Protein AF-A0A0C3CTR1-F1 (afdb_monomer_lite)

Structure (mmCIF, N/CA/C/O backbone):
data_AF-A0A0C3CTR1-F1
#
_entry.id   AF-A0A0C3CTR1-F1
#
loop_
_atom_site.group_PDB
_atom_site.id
_atom_site.type_symbol
_atom_site.label_atom_id
_atom_site.label_alt_id
_atom_site.label_comp_id
_atom_site.label_asym_id
_atom_site.label_entity_id
_atom_site.label_seq_id
_atom_site.pdbx_PDB_ins_code
_atom_site.Cartn_x
_atom_site.Cartn_y
_atom_site.Cartn_z
_atom_site.occupancy
_atom_site.B_iso_or_equiv
_atom_site.auth_seq_id
_atom_site.auth_comp_id
_atom_site.auth_asym_id
_atom_site.auth_atom_id
_atom_site.pdbx_PDB_model_num
ATOM 1 N N . MET A 1 1 ? -24.973 -2.901 0.587 1.00 64.31 1 MET A N 1
ATOM 2 C CA . MET A 1 1 ? -24.782 -1.502 1.042 1.00 64.31 1 MET A CA 1
ATOM 3 C C . MET A 1 1 ? -23.482 -1.331 1.820 1.00 64.31 1 MET A C 1
ATOM 5 O O . MET A 1 1 ? -22.644 -0.573 1.361 1.00 64.31 1 MET A O 1
ATOM 9 N N . ALA A 1 2 ? -23.281 -2.004 2.964 1.00 75.50 2 ALA A N 1
ATOM 10 C CA . ALA A 1 2 ? -22.010 -1.909 3.704 1.00 75.50 2 ALA A CA 1
ATOM 11 C C . ALA A 1 2 ? -20.835 -2.593 2.976 1.00 75.50 2 ALA A C 1
ATOM 13 O O . ALA A 1 2 ? -19.713 -2.099 3.036 1.00 75.50 2 ALA A O 1
ATOM 14 N N . ASP A 1 3 ? -21.117 -3.696 2.279 1.00 82.44 3 ASP A N 1
ATOM 15 C CA . ASP A 1 3 ? -20.149 -4.429 1.454 1.00 82.44 3 ASP A CA 1
ATOM 16 C C . ASP A 1 3 ? -19.788 -3.643 0.181 1.00 82.44 3 ASP A C 1
ATOM 18 O O . ASP A 1 3 ? -18.617 -3.374 -0.057 1.00 82.44 3 ASP A O 1
ATOM 22 N N . ASP A 1 4 ? -20.790 -3.115 -0.538 1.00 90.31 4 ASP A N 1
ATOM 23 C CA . ASP A 1 4 ? -20.567 -2.245 -1.703 1.00 90.31 4 ASP A CA 1
ATOM 24 C C . ASP A 1 4 ? -19.691 -1.025 -1.373 1.00 90.31 4 ASP A C 1
ATOM 26 O O . ASP A 1 4 ? -18.801 -0.664 -2.140 1.00 90.31 4 ASP A O 1
ATOM 30 N N . LEU A 1 5 ? -19.925 -0.375 -0.226 1.00 90.31 5 LEU A N 1
ATOM 31 C CA . LEU A 1 5 ? -19.115 0.769 0.194 1.00 90.31 5 LEU A CA 1
ATOM 32 C C . LEU A 1 5 ? -17.663 0.353 0.467 1.00 90.31 5 LEU A C 1
ATOM 34 O O . LEU A 1 5 ? -16.743 1.049 0.044 1.00 90.31 5 LEU A O 1
ATOM 38 N N . TYR A 1 6 ? -17.463 -0.793 1.121 1.00 92.38 6 TYR A N 1
ATOM 39 C CA . TYR A 1 6 ? -16.133 -1.342 1.374 1.00 92.38 6 TYR A CA 1
ATOM 40 C C . TYR A 1 6 ? -15.388 -1.634 0.066 1.00 92.38 6 TYR A C 1
ATOM 42 O O . TYR A 1 6 ? -14.229 -1.246 -0.090 1.00 92.38 6 TYR A O 1
ATOM 50 N N . GLU A 1 7 ? -16.052 -2.284 -0.892 1.00 93.06 7 GLU A N 1
ATOM 51 C CA . GLU A 1 7 ? -15.468 -2.578 -2.199 1.00 93.06 7 GLU A CA 1
ATOM 52 C C . GLU A 1 7 ? -15.098 -1.300 -2.958 1.00 93.06 7 GLU A C 1
ATOM 54 O O . GLU A 1 7 ? -14.019 -1.232 -3.547 1.00 93.06 7 GLU A O 1
ATOM 59 N N . LEU A 1 8 ? -15.939 -0.262 -2.911 1.00 95.06 8 LEU A N 1
ATOM 60 C CA . LEU A 1 8 ? -15.653 1.028 -3.545 1.00 95.06 8 LEU A CA 1
ATOM 61 C C . LEU A 1 8 ? -14.447 1.737 -2.912 1.00 95.06 8 LEU A C 1
ATOM 63 O O . LEU A 1 8 ? -13.591 2.245 -3.641 1.00 95.06 8 LEU A O 1
ATOM 67 N N . GLU A 1 9 ? -14.340 1.750 -1.581 1.00 94.12 9 GLU A N 1
ATOM 68 C CA . GLU A 1 9 ? -13.179 2.317 -0.880 1.00 94.12 9 GLU A CA 1
ATOM 69 C C . GLU A 1 9 ? -11.892 1.553 -1.221 1.00 94.12 9 GLU A C 1
ATOM 71 O O . GLU A 1 9 ? -10.867 2.162 -1.540 1.00 94.12 9 GLU A O 1
ATOM 76 N N . TYR A 1 10 ? -11.956 0.219 -1.250 1.00 95.81 10 TYR A N 1
ATOM 77 C CA . TYR A 1 10 ? -10.826 -0.618 -1.648 1.00 95.81 10 TYR A CA 1
ATOM 78 C C . TYR A 1 10 ? -10.427 -0.399 -3.117 1.00 95.81 10 TYR A C 1
ATOM 80 O O . TYR A 1 10 ? -9.243 -0.273 -3.429 1.00 95.81 10 TYR A O 1
ATOM 88 N N . LEU A 1 11 ? -11.395 -0.302 -4.035 1.00 96.69 11 LEU A N 1
ATOM 89 C CA . LEU A 1 11 ? -11.139 -0.007 -5.448 1.00 96.69 11 LEU A CA 1
ATOM 90 C C . LEU A 1 11 ? -10.500 1.373 -5.643 1.00 96.69 11 LEU A C 1
ATOM 92 O O . LEU A 1 11 ? -9.625 1.512 -6.500 1.00 96.69 11 LEU A O 1
ATOM 96 N N . SER A 1 12 ? -10.904 2.366 -4.848 1.00 96.00 12 SER A N 1
ATOM 97 C CA . SER A 1 12 ? -10.295 3.700 -4.845 1.00 96.00 12 SER A CA 1
ATOM 98 C C . SER A 1 12 ? -8.817 3.634 -4.451 1.00 96.00 12 SER A C 1
ATOM 100 O O . SER A 1 12 ? -7.962 4.133 -5.186 1.00 96.00 12 SER A O 1
ATOM 102 N N . LEU A 1 13 ? -8.500 2.915 -3.366 1.00 97.25 13 LEU A N 1
ATOM 103 C CA . LEU A 1 13 ? -7.121 2.681 -2.930 1.00 97.25 13 LEU A CA 1
ATOM 104 C C . LEU A 1 13 ? -6.290 1.968 -4.006 1.00 97.25 13 LEU A C 1
ATOM 106 O O . LEU A 1 13 ? -5.202 2.426 -4.354 1.00 97.25 13 LEU A O 1
ATOM 110 N N . VAL A 1 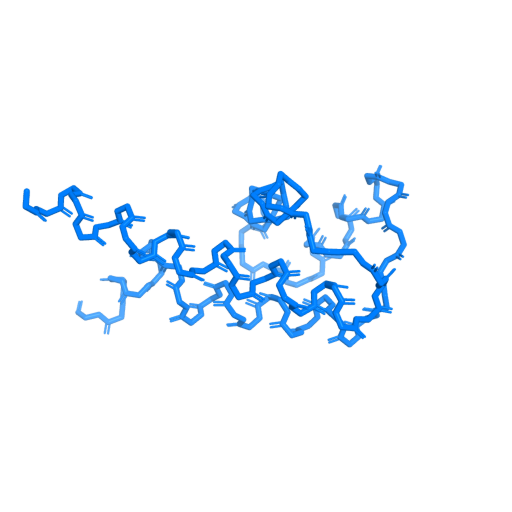14 ? -6.810 0.874 -4.574 1.00 97.38 14 VAL A N 1
ATOM 111 C CA . VAL A 1 14 ? -6.141 0.135 -5.659 1.00 97.38 14 VAL A CA 1
ATOM 112 C C . VAL A 1 14 ? -5.839 1.055 -6.838 1.00 97.38 14 VAL A C 1
ATOM 114 O O . VAL A 1 14 ? -4.756 0.975 -7.419 1.00 97.38 14 VAL A O 1
ATOM 117 N N . ASN A 1 15 ? -6.785 1.923 -7.206 1.00 96.88 15 ASN A N 1
ATOM 118 C CA . ASN A 1 15 ? -6.593 2.842 -8.315 1.00 96.88 15 ASN A CA 1
ATOM 119 C C . ASN A 1 15 ? -5.499 3.865 -7.999 1.00 96.88 15 ASN A C 1
ATOM 121 O O . ASN A 1 15 ? -4.603 4.011 -8.820 1.00 96.88 15 ASN A O 1
ATOM 125 N N . MET A 1 16 ? -5.527 4.498 -6.819 1.00 95.94 16 MET A N 1
ATOM 126 C CA . MET A 1 16 ? -4.512 5.472 -6.396 1.00 95.94 16 MET A CA 1
ATOM 127 C C . MET A 1 16 ? -3.104 4.876 -6.355 1.00 95.94 16 MET A C 1
ATOM 129 O O . MET A 1 16 ? -2.187 5.465 -6.920 1.00 95.94 16 MET A O 1
ATOM 133 N N . ILE A 1 17 ? -2.935 3.681 -5.780 1.00 95.75 17 ILE A N 1
ATOM 134 C CA . ILE A 1 17 ? -1.634 2.995 -5.763 1.00 95.75 17 ILE A CA 1
ATOM 135 C C . ILE A 1 17 ? -1.164 2.686 -7.188 1.00 95.75 17 ILE A C 1
ATOM 137 O O . ILE A 1 17 ? 0.004 2.892 -7.506 1.00 95.75 17 ILE A O 1
ATOM 141 N N . ALA A 1 18 ? -2.059 2.230 -8.070 1.00 95.44 18 ALA A N 1
ATOM 142 C CA . ALA A 1 18 ? -1.699 1.984 -9.464 1.00 95.44 18 ALA A CA 1
ATOM 143 C C . ALA A 1 18 ? -1.258 3.270 -10.190 1.00 95.44 18 ALA A C 1
ATOM 145 O O . ALA A 1 18 ? -0.372 3.190 -11.040 1.00 95.44 18 ALA A O 1
ATOM 146 N N . GLN A 1 19 ? -1.831 4.439 -9.861 1.00 95.12 19 GLN A N 1
ATOM 147 C CA . GLN A 1 19 ? -1.367 5.723 -10.410 1.00 95.12 19 GLN A CA 1
ATOM 148 C C . GLN A 1 19 ? 0.016 6.087 -9.876 1.00 95.12 19 GLN A C 1
ATOM 150 O O . GLN A 1 19 ? 0.908 6.338 -10.674 1.00 95.12 19 GLN A O 1
ATOM 155 N N . GLU A 1 20 ? 0.223 6.016 -8.560 1.00 93.50 20 GLU A N 1
ATOM 156 C CA . GLU A 1 20 ? 1.501 6.365 -7.923 1.00 93.50 20 GLU A CA 1
ATOM 157 C C . GLU A 1 20 ? 2.660 5.485 -8.441 1.00 93.50 20 GLU A C 1
ATOM 159 O O . GLU A 1 20 ? 3.774 5.962 -8.670 1.00 93.50 20 GLU A O 1
ATOM 164 N N . ILE A 1 21 ? 2.395 4.195 -8.688 1.00 91.75 21 ILE A N 1
ATOM 165 C CA . ILE A 1 21 ? 3.343 3.287 -9.352 1.00 91.75 21 ILE A CA 1
ATOM 166 C C . ILE A 1 21 ? 3.559 3.706 -10.808 1.00 91.75 21 ILE A C 1
ATOM 168 O O . ILE A 1 21 ? 4.701 3.767 -11.262 1.00 91.75 21 ILE A O 1
ATOM 172 N N . GLY A 1 22 ? 2.484 4.007 -11.541 1.00 91.50 22 GLY A N 1
ATOM 173 C CA . GLY A 1 22 ? 2.548 4.451 -12.933 1.00 91.50 22 GLY A CA 1
ATOM 174 C C . GLY A 1 22 ? 3.378 5.718 -13.121 1.00 91.50 22 GLY A C 1
ATOM 175 O O . GLY A 1 22 ? 4.206 5.768 -14.028 1.00 91.50 22 GLY A O 1
ATOM 176 N N . ASP A 1 23 ? 3.240 6.683 -12.218 1.00 90.38 23 ASP A N 1
ATOM 177 C CA . ASP A 1 23 ? 3.945 7.965 -12.265 1.00 90.38 23 ASP A CA 1
ATOM 178 C C . ASP A 1 23 ? 5.458 7.815 -12.037 1.00 90.38 23 ASP A C 1
ATOM 180 O O . ASP A 1 23 ? 6.246 8.639 -12.506 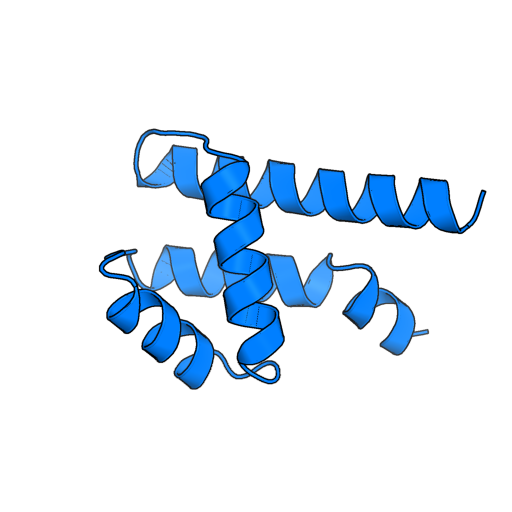1.00 90.38 23 ASP A O 1
ATOM 184 N N . ARG A 1 24 ? 5.893 6.746 -11.353 1.00 87.62 24 ARG A N 1
ATOM 185 C CA . ARG A 1 24 ? 7.313 6.501 -11.038 1.00 87.62 24 ARG A CA 1
ATOM 186 C C . ARG A 1 24 ? 7.971 5.412 -11.880 1.00 87.62 24 ARG A C 1
ATOM 188 O O . ARG A 1 24 ? 9.177 5.470 -12.099 1.00 87.62 24 ARG A O 1
ATOM 195 N N . VAL A 1 25 ? 7.207 4.414 -12.323 1.00 83.94 25 VAL A N 1
ATOM 196 C CA . VAL A 1 25 ? 7.705 3.195 -12.996 1.00 83.94 25 VAL A CA 1
ATOM 197 C C . VAL A 1 25 ? 7.179 3.083 -14.436 1.00 83.94 25 VAL A C 1
ATOM 199 O O . VAL A 1 25 ? 7.626 2.235 -15.203 1.00 83.94 25 VAL A O 1
ATOM 202 N N . GLY A 1 26 ? 6.267 3.969 -14.847 1.00 83.50 26 GLY A N 1
ATOM 203 C CA . GLY A 1 26 ? 5.797 4.085 -16.229 1.00 83.50 26 GLY A CA 1
ATOM 204 C C . GLY A 1 26 ? 4.687 3.109 -16.623 1.00 83.50 26 GLY A C 1
ATOM 205 O O . GLY A 1 26 ? 4.361 3.021 -17.806 1.00 83.50 26 GLY A O 1
ATOM 206 N N . ASN A 1 27 ? 4.095 2.375 -15.673 1.00 83.12 27 ASN A N 1
ATOM 207 C CA . ASN A 1 27 ? 2.951 1.500 -15.936 1.00 83.12 27 ASN A CA 1
ATOM 208 C C . ASN A 1 27 ? 1.952 1.475 -14.769 1.00 83.12 27 ASN A C 1
ATOM 210 O O . ASN A 1 27 ? 2.321 1.186 -13.631 1.00 83.12 27 ASN A O 1
ATOM 214 N N . MET A 1 28 ? 0.678 1.732 -15.072 1.00 85.31 28 MET A N 1
ATOM 215 C CA . MET A 1 28 ? -0.422 1.622 -14.116 1.00 85.31 28 MET A CA 1
ATOM 216 C C . MET A 1 28 ? -0.978 0.196 -14.133 1.00 85.31 28 MET A C 1
ATOM 218 O O . MET A 1 28 ? -1.771 -0.159 -15.006 1.00 85.31 28 MET A O 1
ATOM 222 N N . ASP A 1 29 ? -0.602 -0.617 -13.148 1.00 90.06 29 ASP A N 1
ATOM 223 C CA . ASP A 1 29 ? -1.054 -2.007 -13.050 1.00 90.06 29 ASP A CA 1
ATOM 224 C C . ASP A 1 29 ? -1.839 -2.259 -11.751 1.00 90.06 29 ASP A C 1
ATOM 226 O O . ASP A 1 29 ? -1.305 -2.236 -10.639 1.00 90.06 29 ASP A O 1
ATOM 230 N N . LYS A 1 30 ? -3.144 -2.528 -11.896 1.00 93.75 30 LYS A N 1
ATOM 231 C CA . LYS A 1 30 ? -4.050 -2.801 -10.769 1.00 93.75 30 LYS A CA 1
ATOM 232 C C . LYS A 1 30 ? -3.803 -4.162 -10.116 1.00 93.75 30 LYS A C 1
ATOM 234 O O . LYS A 1 30 ? -4.145 -4.332 -8.948 1.00 93.75 30 LYS A O 1
ATOM 239 N N . VAL A 1 31 ? -3.247 -5.132 -10.840 1.00 94.19 31 VAL A N 1
ATOM 240 C CA . VAL A 1 31 ? -2.867 -6.438 -10.284 1.00 94.19 31 VAL A CA 1
ATOM 241 C C . VAL A 1 31 ? -1.650 -6.262 -9.382 1.00 94.19 31 VAL A C 1
ATOM 243 O O . VAL A 1 31 ? -1.665 -6.740 -8.248 1.00 94.19 31 VAL A O 1
ATOM 246 N N . VAL A 1 32 ? -0.653 -5.495 -9.835 1.00 92.25 32 VAL A N 1
ATOM 247 C CA . VAL A 1 32 ? 0.518 -5.134 -9.019 1.00 92.25 32 VAL A CA 1
ATOM 248 C C . VAL A 1 32 ? 0.095 -4.329 -7.789 1.00 92.25 32 VAL A C 1
ATOM 250 O O . VAL A 1 32 ? 0.508 -4.656 -6.680 1.00 92.25 32 VAL A O 1
ATOM 253 N N . ALA A 1 33 ? -0.798 -3.345 -7.943 1.00 95.44 33 ALA A N 1
ATOM 254 C CA . ALA A 1 33 ? -1.318 -2.575 -6.812 1.00 95.44 33 ALA A CA 1
ATOM 255 C C . ALA A 1 33 ? -2.020 -3.462 -5.764 1.00 95.44 33 ALA A C 1
ATOM 257 O O . ALA A 1 33 ? -1.731 -3.355 -4.573 1.00 95.44 33 ALA A O 1
ATOM 258 N N . LYS A 1 34 ? -2.893 -4.390 -6.188 1.00 95.50 34 LYS A N 1
ATOM 259 C CA . LYS A 1 34 ? -3.542 -5.355 -5.277 1.00 95.50 34 LYS A CA 1
ATOM 260 C C . LYS A 1 34 ? -2.533 -6.261 -4.572 1.00 95.50 34 LYS A C 1
ATOM 262 O O . LYS A 1 34 ? -2.688 -6.531 -3.383 1.00 95.50 34 LYS A O 1
ATOM 267 N N . PHE A 1 35 ? -1.502 -6.713 -5.285 1.00 94.31 35 PHE A N 1
ATOM 268 C CA . PHE A 1 35 ? -0.434 -7.524 -4.707 1.00 94.31 35 PHE A CA 1
ATOM 269 C C . PHE A 1 35 ? 0.361 -6.751 -3.646 1.00 94.31 35 PHE A C 1
ATOM 271 O O . PHE A 1 35 ? 0.628 -7.282 -2.573 1.00 94.31 35 PHE A O 1
ATOM 278 N N . ILE A 1 36 ? 0.666 -5.477 -3.891 1.00 94.00 36 ILE A N 1
ATOM 279 C CA . ILE A 1 36 ? 1.359 -4.620 -2.922 1.00 94.00 36 ILE A CA 1
ATOM 280 C C . ILE A 1 36 ? 0.514 -4.403 -1.659 1.00 94.00 36 ILE A C 1
ATOM 282 O O . ILE A 1 36 ? 1.040 -4.540 -0.556 1.00 94.00 36 ILE A O 1
ATOM 286 N N . ILE A 1 37 ? -0.794 -4.148 -1.796 1.00 94.94 37 ILE A N 1
ATOM 287 C CA . ILE A 1 37 ? -1.705 -4.049 -0.641 1.00 94.94 37 ILE A CA 1
ATOM 288 C C . ILE A 1 37 ? -1.704 -5.355 0.166 1.00 94.94 37 ILE A C 1
ATOM 290 O O . ILE A 1 37 ? -1.638 -5.324 1.393 1.00 94.94 37 ILE A O 1
ATOM 294 N N . MET A 1 38 ? -1.738 -6.509 -0.510 1.00 94.69 38 MET A N 1
ATOM 295 C CA . MET A 1 38 ? -1.653 -7.815 0.148 1.00 94.69 38 MET A CA 1
ATOM 296 C C . MET A 1 38 ? -0.327 -7.986 0.906 1.00 94.69 38 MET A C 1
ATOM 298 O O . MET A 1 38 ? -0.335 -8.488 2.027 1.00 94.69 38 MET A O 1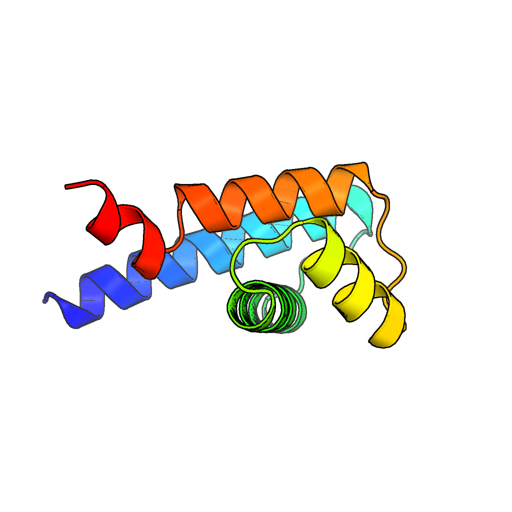
ATOM 302 N N . LEU A 1 39 ? 0.808 -7.579 0.327 1.00 94.25 39 LEU A N 1
ATOM 303 C CA . LEU A 1 39 ? 2.101 -7.645 1.014 1.00 94.25 39 LEU A CA 1
ATOM 304 C C . LEU A 1 39 ? 2.124 -6.759 2.262 1.00 94.25 39 LEU A C 1
ATOM 306 O O . LEU A 1 39 ? 2.580 -7.221 3.306 1.00 94.25 39 LEU A O 1
ATOM 310 N N . HIS A 1 40 ? 1.589 -5.539 2.170 1.00 94.94 40 HIS A N 1
ATOM 311 C CA . HIS A 1 40 ? 1.464 -4.639 3.315 1.00 94.94 40 HIS A CA 1
ATOM 312 C C . HIS A 1 40 ? 0.585 -5.238 4.425 1.00 94.94 40 HIS A C 1
ATOM 314 O O . HIS A 1 40 ? 0.962 -5.194 5.596 1.00 94.94 40 HIS A O 1
ATOM 320 N N . ASP A 1 41 ? -0.559 -5.846 4.087 1.00 93.31 41 ASP A N 1
ATOM 321 C CA . ASP A 1 41 ? -1.442 -6.498 5.070 1.00 93.31 41 ASP A CA 1
ATOM 322 C C . ASP A 1 41 ? -0.699 -7.576 5.880 1.00 93.31 41 ASP A C 1
ATOM 324 O O . ASP A 1 41 ? -0.852 -7.681 7.097 1.00 93.31 41 ASP A O 1
ATOM 328 N N . GLN A 1 42 ? 0.200 -8.314 5.224 1.00 93.31 42 GLN A N 1
ATOM 329 C CA . GLN A 1 42 ? 1.034 -9.326 5.867 1.00 93.31 42 GLN A CA 1
ATOM 330 C C . GLN A 1 42 ? 2.234 -8.764 6.646 1.00 93.31 42 GLN A C 1
ATOM 332 O O . GLN A 1 42 ? 2.978 -9.554 7.239 1.00 93.31 42 GLN A O 1
ATOM 337 N N . SER A 1 43 ? 2.467 -7.452 6.598 1.00 92.44 43 SER A N 1
ATOM 338 C CA . SER A 1 43 ? 3.589 -6.774 7.253 1.00 92.44 43 SER A CA 1
ATOM 339 C C . SER A 1 43 ? 3.245 -6.159 8.601 1.00 92.44 43 SER A C 1
ATOM 341 O O . SER A 1 43 ? 4.079 -5.474 9.190 1.00 92.44 43 SER A O 1
ATOM 343 N N . ASN A 1 44 ? 2.048 -6.431 9.132 1.00 87.88 44 ASN A N 1
ATOM 344 C CA . ASN A 1 44 ? 1.613 -5.978 10.458 1.00 87.88 44 ASN A CA 1
ATOM 345 C C . ASN A 1 44 ? 1.823 -4.463 10.668 1.00 87.88 44 ASN A C 1
ATOM 347 O O . ASN A 1 44 ? 2.246 -4.042 11.743 1.00 87.88 44 ASN A O 1
ATOM 351 N N . ASN A 1 45 ? 1.570 -3.655 9.631 1.00 85.56 45 ASN A N 1
ATOM 352 C CA . ASN A 1 45 ? 1.756 -2.195 9.628 1.00 85.56 45 ASN A CA 1
ATOM 353 C C . ASN A 1 45 ? 3.202 -1.738 9.920 1.00 85.56 45 ASN A C 1
ATOM 355 O O . ASN A 1 45 ? 3.427 -0.643 10.432 1.00 85.56 45 ASN A O 1
ATOM 359 N N . SER A 1 46 ? 4.199 -2.581 9.630 1.00 93.06 46 SER A N 1
ATOM 360 C CA . SER A 1 46 ? 5.613 -2.231 9.737 1.00 93.06 46 SER A CA 1
ATOM 361 C C . SER A 1 46 ? 6.193 -1.917 8.363 1.00 93.06 46 SER A C 1
ATOM 363 O O . SER A 1 46 ? 6.400 -2.822 7.556 1.00 93.06 46 SER A O 1
ATOM 365 N N . LEU A 1 47 ? 6.566 -0.653 8.142 1.00 92.94 47 LEU A N 1
ATOM 366 C CA . LEU A 1 47 ? 7.250 -0.219 6.920 1.00 92.94 47 LEU A CA 1
ATOM 367 C C . LEU A 1 47 ? 8.527 -1.035 6.641 1.00 92.94 47 LEU A C 1
ATOM 369 O O . LEU A 1 47 ? 8.842 -1.333 5.493 1.00 92.94 47 LEU A O 1
ATOM 373 N N . SER A 1 48 ? 9.264 -1.424 7.688 1.00 93.69 48 SER A N 1
ATOM 374 C CA . SER A 1 48 ? 10.485 -2.232 7.551 1.00 93.69 48 SER A CA 1
ATOM 375 C C . SER A 1 48 ? 10.184 -3.639 7.024 1.00 93.69 48 SER A C 1
ATOM 377 O O . SER A 1 48 ? 10.846 -4.117 6.102 1.00 93.69 48 SER A O 1
ATOM 379 N N . ASP A 1 49 ? 9.148 -4.289 7.564 1.00 94.44 49 ASP A N 1
ATOM 380 C CA . ASP A 1 49 ? 8.724 -5.609 7.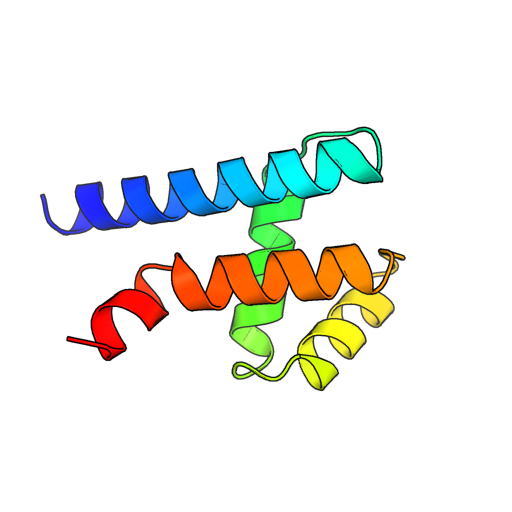091 1.00 94.44 49 ASP A CA 1
ATOM 381 C C . ASP A 1 49 ? 8.123 -5.527 5.678 1.00 94.44 49 ASP A C 1
ATOM 383 O O . ASP A 1 49 ? 8.424 -6.363 4.826 1.00 94.44 49 ASP A O 1
ATOM 387 N N . PHE A 1 50 ? 7.365 -4.464 5.397 1.00 94.06 50 PHE A N 1
ATOM 388 C CA . PHE A 1 50 ? 6.792 -4.200 4.080 1.00 94.06 50 PHE A CA 1
ATOM 389 C C . PHE A 1 50 ? 7.878 -4.037 3.011 1.00 94.06 50 PHE A C 1
ATOM 391 O O . PHE A 1 50 ? 7.852 -4.741 1.996 1.00 94.06 50 PHE A O 1
ATOM 398 N N . LYS A 1 51 ? 8.900 -3.211 3.279 1.00 92.81 51 LYS A N 1
ATOM 399 C CA . LYS A 1 51 ? 10.099 -3.093 2.433 1.00 92.81 51 LYS A CA 1
ATOM 400 C C . LYS A 1 51 ? 10.764 -4.454 2.225 1.00 92.81 51 LYS A C 1
ATOM 402 O O . LYS A 1 51 ? 11.007 -4.853 1.089 1.00 92.81 51 LYS A O 1
ATOM 407 N N . ALA A 1 52 ? 10.984 -5.219 3.295 1.00 92.38 52 ALA A N 1
ATOM 408 C CA . ALA A 1 52 ? 11.617 -6.534 3.202 1.00 92.38 52 ALA A CA 1
ATOM 409 C C . ALA A 1 52 ? 10.819 -7.540 2.348 1.00 92.38 52 ALA A C 1
ATOM 411 O O . ALA A 1 52 ? 11.414 -8.389 1.679 1.00 92.38 52 ALA A O 1
ATOM 412 N N . LYS A 1 53 ? 9.482 -7.478 2.351 1.00 91.94 53 LYS A N 1
ATOM 413 C CA . LYS A 1 53 ? 8.632 -8.328 1.499 1.00 91.94 53 LYS A CA 1
ATOM 414 C C . LYS A 1 53 ? 8.639 -7.904 0.032 1.00 91.94 53 LYS A C 1
ATOM 416 O O . LYS A 1 53 ? 8.632 -8.777 -0.839 1.00 91.94 53 LYS A O 1
ATOM 421 N N . LEU A 1 54 ? 8.671 -6.601 -0.248 1.00 90.38 54 LEU A N 1
ATOM 422 C CA . LEU A 1 54 ? 8.784 -6.084 -1.615 1.00 90.38 54 LEU A CA 1
ATOM 423 C C . LEU A 1 54 ? 10.111 -6.501 -2.255 1.00 90.38 54 LEU A C 1
ATOM 425 O O . LEU A 1 54 ? 10.105 -7.084 -3.340 1.00 90.38 54 LEU A O 1
ATOM 429 N N . GLU A 1 55 ? 11.215 -6.343 -1.525 1.00 87.31 55 GLU A N 1
ATOM 430 C CA . GLU A 1 55 ? 12.552 -6.752 -1.972 1.00 87.31 55 GLU A CA 1
ATOM 431 C C . GLU A 1 55 ? 12.623 -8.261 -2.273 1.00 87.31 55 GLU A C 1
ATOM 433 O O . GLU A 1 55 ? 13.180 -8.688 -3.285 1.00 87.31 55 GLU A O 1
ATOM 438 N N . LYS A 1 56 ? 11.974 -9.098 -1.449 1.00 86.94 56 LYS A N 1
ATOM 439 C CA . LYS A 1 56 ? 11.864 -10.551 -1.694 1.00 86.94 56 LYS A CA 1
ATOM 440 C C . LYS A 1 56 ? 11.044 -10.903 -2.935 1.00 86.94 56 LYS A C 1
ATOM 442 O O . LYS A 1 56 ? 11.229 -11.979 -3.498 1.00 86.94 56 LYS A O 1
ATOM 447 N N . SER A 1 57 ? 10.147 -10.018 -3.361 1.00 77.75 57 SER A N 1
ATOM 448 C CA . SER A 1 57 ? 9.258 -10.235 -4.506 1.00 77.75 57 SER A CA 1
ATOM 449 C C . SER A 1 57 ? 9.916 -9.889 -5.849 1.00 77.75 57 SER A C 1
ATOM 451 O O . SER A 1 57 ? 9.239 -9.885 -6.873 1.00 77.75 57 SER A O 1
ATOM 453 N N . SER A 1 58 ? 11.234 -9.627 -5.868 1.00 68.25 58 SER A N 1
ATOM 454 C CA . SER A 1 58 ? 11.996 -9.169 -7.047 1.00 68.25 58 SER A CA 1
ATOM 455 C C . SER A 1 58 ? 11.501 -7.836 -7.630 1.00 68.25 58 SER A C 1
ATOM 457 O O . SER A 1 58 ? 11.842 -7.487 -8.760 1.00 68.25 58 SER A O 1
ATOM 459 N N . ALA A 1 59 ? 10.709 -7.080 -6.866 1.00 71.50 59 ALA A N 1
ATOM 460 C CA . ALA A 1 59 ? 10.242 -5.756 -7.238 1.00 71.50 59 ALA A CA 1
ATOM 461 C C . ALA A 1 59 ? 11.164 -4.717 -6.593 1.00 71.50 59 ALA A C 1
ATOM 463 O O . ALA A 1 59 ? 11.132 -4.537 -5.380 1.00 71.50 59 ALA A O 1
ATOM 464 N N . SER A 1 60 ? 11.988 -4.044 -7.398 1.00 76.62 60 SER A N 1
ATOM 465 C CA . SER A 1 60 ? 12.815 -2.934 -6.918 1.00 76.62 60 SER A CA 1
ATOM 466 C C . SER A 1 60 ? 12.047 -1.632 -7.128 1.00 76.62 60 SER A C 1
ATOM 468 O O . SER A 1 60 ? 11.970 -1.108 -8.241 1.00 76.62 60 SER A O 1
ATOM 470 N N . PHE A 1 61 ? 11.414 -1.150 -6.060 1.00 85.56 61 PHE A N 1
ATOM 471 C CA . PHE A 1 61 ? 10.758 0.154 -6.026 1.00 85.56 61 PHE A CA 1
ATOM 472 C C . PHE A 1 61 ? 11.638 1.151 -5.263 1.00 85.56 61 PHE A C 1
ATOM 474 O O . PHE A 1 61 ? 12.273 0.770 -4.283 1.00 85.56 61 PHE A O 1
ATOM 481 N N . PRO A 1 62 ? 11.679 2.435 -5.661 1.00 88.88 62 PRO A N 1
ATOM 482 C CA . PRO A 1 62 ? 12.400 3.440 -4.889 1.00 88.88 62 PRO A CA 1
ATOM 483 C C . PRO A 1 62 ? 11.757 3.613 -3.506 1.00 88.88 62 PRO A C 1
ATOM 485 O O . PRO A 1 62 ? 10.531 3.641 -3.408 1.00 88.88 62 PRO A O 1
ATOM 488 N N . ASP A 1 63 ? 12.560 3.820 -2.457 1.00 89.88 63 ASP A N 1
ATOM 489 C CA . ASP A 1 63 ? 12.068 3.987 -1.077 1.00 89.88 63 ASP A CA 1
ATOM 490 C C . ASP A 1 63 ? 10.935 5.016 -0.965 1.00 89.88 63 ASP A C 1
ATOM 492 O O . ASP A 1 63 ? 9.922 4.742 -0.330 1.00 89.88 63 ASP A O 1
ATOM 496 N N . SER A 1 64 ? 11.056 6.148 -1.667 1.00 91.94 64 SER A N 1
ATOM 497 C CA . SER A 1 64 ? 10.024 7.197 -1.683 1.00 91.94 64 SER A CA 1
ATOM 498 C C . SER A 1 64 ? 8.661 6.732 -2.216 1.00 91.94 64 SER A C 1
ATOM 500 O O . SER A 1 64 ? 7.631 7.233 -1.772 1.00 91.94 64 SER A O 1
ATOM 502 N N . LEU A 1 65 ? 8.633 5.778 -3.158 1.00 92.06 65 LEU A N 1
ATOM 503 C CA . LEU A 1 65 ? 7.389 5.159 -3.623 1.00 92.06 65 LEU A CA 1
ATOM 504 C C . LEU A 1 65 ? 6.819 4.248 -2.541 1.00 92.06 65 LEU A C 1
ATOM 506 O O . LEU A 1 65 ? 5.622 4.287 -2.282 1.00 92.06 65 LEU A O 1
ATOM 510 N N . ILE A 1 66 ? 7.675 3.446 -1.906 1.00 93.25 66 ILE A N 1
ATOM 511 C CA . ILE A 1 66 ? 7.256 2.505 -0.865 1.00 93.25 66 ILE A CA 1
ATOM 512 C 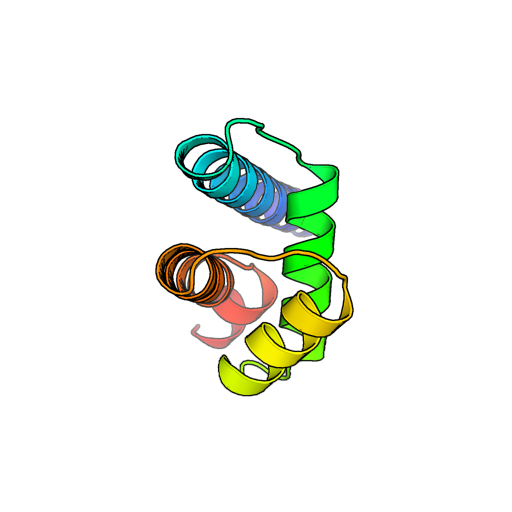C . ILE A 1 66 ? 6.645 3.264 0.317 1.00 93.25 66 ILE A C 1
ATOM 514 O O . ILE A 1 66 ? 5.573 2.898 0.782 1.00 93.25 66 ILE A O 1
ATOM 518 N N . GLU A 1 67 ? 7.280 4.352 0.751 1.00 94.50 67 GLU A N 1
ATOM 519 C CA . GLU A 1 67 ? 6.788 5.222 1.826 1.00 94.50 67 GLU A CA 1
ATOM 520 C C . GLU A 1 67 ? 5.466 5.915 1.461 1.00 94.50 67 GLU A C 1
ATOM 522 O O . GLU A 1 67 ? 4.557 5.984 2.286 1.00 94.50 67 GLU A O 1
ATOM 527 N N . SER A 1 68 ? 5.329 6.386 0.215 1.00 94.69 68 SER A N 1
ATOM 528 C CA . SER A 1 68 ? 4.079 6.972 -0.294 1.00 94.69 68 SER A CA 1
ATOM 529 C C . SER A 1 68 ? 2.934 5.950 -0.272 1.00 94.69 68 SER A C 1
ATOM 531 O O . SER A 1 68 ? 1.849 6.221 0.245 1.00 94.69 68 SER A O 1
ATOM 533 N N . VAL A 1 69 ? 3.191 4.736 -0.767 1.00 94.75 69 VAL A N 1
ATOM 534 C CA . VAL A 1 69 ? 2.203 3.653 -0.827 1.00 94.75 69 VAL A CA 1
ATOM 535 C C . VAL A 1 69 ? 1.821 3.143 0.564 1.00 94.75 69 VAL A C 1
ATOM 537 O O . VAL A 1 69 ? 0.637 2.935 0.812 1.00 94.75 69 VAL A O 1
ATOM 540 N N . ASP A 1 70 ? 2.779 2.984 1.477 1.00 95.38 70 ASP A N 1
ATOM 541 C CA . ASP A 1 70 ? 2.529 2.625 2.882 1.00 95.38 70 ASP A CA 1
ATOM 542 C C . ASP A 1 70 ? 1.566 3.628 3.541 1.00 95.38 70 ASP A C 1
ATOM 544 O O . ASP A 1 70 ? 0.511 3.250 4.057 1.00 95.38 70 ASP A O 1
ATOM 548 N N . GLY A 1 71 ? 1.845 4.927 3.387 1.00 94.94 71 GLY A N 1
ATOM 549 C CA . GLY A 1 71 ? 0.971 5.993 3.869 1.00 94.94 71 GLY A CA 1
ATOM 550 C C . GLY A 1 71 ? -0.427 5.963 3.243 1.00 94.94 71 GLY A C 1
ATOM 551 O O . GLY A 1 71 ? -1.420 6.132 3.955 1.00 94.94 71 GLY A O 1
ATOM 552 N N . LEU A 1 72 ? -0.541 5.721 1.933 1.00 95.44 72 LEU A N 1
ATOM 553 C CA . LEU A 1 72 ? -1.841 5.568 1.267 1.00 95.44 72 LEU A CA 1
ATOM 554 C C . LEU A 1 72 ? -2.633 4.395 1.849 1.00 95.44 72 LEU A C 1
ATOM 556 O O . LEU A 1 72 ? -3.821 4.540 2.137 1.00 95.44 72 LEU A O 1
ATOM 560 N N . ILE A 1 73 ? -1.985 3.249 2.058 1.00 95.06 73 ILE A N 1
ATOM 561 C CA . ILE A 1 73 ? -2.631 2.054 2.600 1.00 95.06 73 ILE A CA 1
ATOM 562 C C . ILE A 1 73 ? -3.122 2.317 4.027 1.00 95.06 73 ILE A C 1
ATOM 564 O O . ILE A 1 73 ? -4.299 2.090 4.303 1.00 95.06 73 ILE A O 1
ATOM 568 N N . LEU A 1 74 ? -2.284 2.861 4.911 1.00 93.62 74 LEU A N 1
ATOM 569 C CA . LEU A 1 74 ? -2.666 3.139 6.301 1.00 93.62 74 LEU A CA 1
ATOM 570 C C . LEU A 1 74 ? -3.823 4.144 6.420 1.00 93.62 74 LEU A C 1
ATOM 572 O O . LEU A 1 74 ? -4.682 3.983 7.283 1.00 93.62 74 LEU A O 1
ATOM 576 N N . ASN A 1 75 ? -3.882 5.152 5.544 1.00 92.06 75 ASN A N 1
ATOM 577 C CA . ASN A 1 75 ? -4.908 6.200 5.613 1.00 92.06 75 ASN A CA 1
ATOM 578 C C . ASN A 1 75 ? -6.218 5.848 4.892 1.00 92.06 75 ASN A C 1
ATOM 580 O O . ASN A 1 75 ? -7.280 6.349 5.262 1.00 92.06 75 ASN A O 1
ATOM 584 N N . MET A 1 76 ? -6.160 5.043 3.830 1.00 92.50 76 MET A N 1
ATOM 585 C CA . MET A 1 76 ? -7.311 4.825 2.948 1.00 92.50 76 MET A CA 1
ATOM 586 C C . MET A 1 76 ? -7.856 3.405 2.971 1.00 92.50 76 MET A C 1
ATOM 588 O O . MET A 1 76 ? -8.981 3.194 2.518 1.00 92.50 76 MET A O 1
ATOM 592 N N . HIS A 1 77 ? -7.097 2.421 3.459 1.00 92.75 77 HIS A N 1
ATOM 593 C CA . HIS A 1 77 ? -7.592 1.054 3.464 1.00 92.75 77 HIS A CA 1
ATOM 594 C C . HIS A 1 77 ? -8.770 0.941 4.448 1.00 92.75 77 HIS A C 1
ATOM 596 O O . HIS A 1 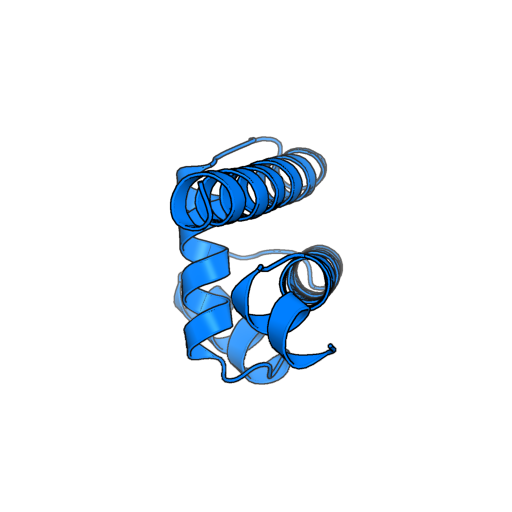77 ? -8.609 1.247 5.634 1.00 92.75 77 HIS A O 1
ATOM 602 N N . PRO A 1 78 ? -9.949 0.459 4.010 1.00 89.25 78 PRO A N 1
ATOM 603 C CA . PRO A 1 78 ? -11.160 0.441 4.836 1.00 89.25 78 PRO A CA 1
ATOM 604 C C . PRO A 1 78 ? -11.020 -0.405 6.113 1.00 89.25 78 PRO A C 1
ATOM 606 O O . PRO A 1 78 ? -11.739 -0.180 7.083 1.00 89.25 78 PRO A O 1
ATOM 609 N N . LYS A 1 79 ? -10.063 -1.346 6.133 1.00 87.75 79 LYS A N 1
ATOM 610 C CA . LYS A 1 79 ? -9.622 -2.078 7.337 1.00 87.75 79 LYS A CA 1
ATOM 611 C C . LYS A 1 79 ? -9.113 -1.142 8.443 1.00 87.75 79 LYS A C 1
ATOM 613 O O . LYS A 1 79 ? -9.600 -1.238 9.556 1.00 87.75 79 LYS A O 1
ATOM 618 N N . TYR A 1 80 ? -8.182 -0.237 8.128 1.00 84.62 80 TYR A N 1
ATOM 619 C CA . TYR A 1 80 ? -7.541 0.642 9.116 1.00 84.62 80 TYR A CA 1
ATOM 620 C C . TYR A 1 80 ? -8.371 1.891 9.405 1.00 84.62 80 TYR A C 1
ATOM 622 O O . TYR A 1 80 ? -8.406 2.373 10.531 1.00 84.62 80 TYR A O 1
ATOM 630 N N . LYS A 1 81 ? -9.096 2.390 8.399 1.00 73.62 81 LYS A N 1
ATOM 631 C CA . LYS A 1 81 ? -9.947 3.575 8.535 1.00 73.62 81 LYS A CA 1
ATOM 632 C C . LYS A 1 81 ? -11.081 3.371 9.550 1.00 73.62 81 LYS A C 1
ATOM 634 O O . LYS A 1 81 ? -11.394 4.292 10.290 1.00 73.62 81 LYS A O 1
ATOM 639 N N . LYS A 1 82 ? -11.642 2.157 9.632 1.00 61.00 82 LYS A N 1
ATOM 640 C CA . LYS A 1 82 ? -12.678 1.797 10.619 1.00 61.00 82 LYS A CA 1
ATOM 641 C C . LYS A 1 82 ? -12.148 1.576 12.039 1.00 61.00 82 LYS A C 1
ATOM 643 O O . LYS A 1 82 ? -12.945 1.590 12.963 1.00 61.00 82 LYS A O 1
ATOM 648 N N . GLU A 1 83 ? -10.845 1.355 12.225 1.00 55.31 83 GLU A N 1
ATOM 649 C CA . GLU A 1 83 ? -10.244 1.230 13.566 1.00 55.31 83 GLU A CA 1
ATOM 650 C C . GLU A 1 83 ? -10.010 2.598 14.238 1.00 55.31 83 GLU A C 1
ATOM 652 O O . GLU A 1 83 ? -9.716 2.648 15.430 1.00 55.31 83 GLU A O 1
ATOM 657 N N . ALA A 1 84 ? -10.146 3.704 13.495 1.00 51.41 84 ALA A N 1
ATOM 658 C CA . ALA A 1 84 ? -9.962 5.067 13.997 1.00 51.41 84 ALA A CA 1
ATOM 659 C C . ALA A 1 84 ? -11.265 5.771 14.445 1.00 51.41 84 ALA A C 1
ATOM 661 O O . ALA A 1 84 ? -11.184 6.905 14.922 1.00 51.41 84 ALA A O 1
ATOM 662 N N . GLU A 1 85 ? -12.434 5.129 14.300 1.00 42.38 85 GLU A N 1
ATOM 663 C CA . GLU A 1 85 ? -13.758 5.639 14.721 1.00 42.38 85 GLU A CA 1
ATOM 664 C C . GLU A 1 85 ? -14.310 4.933 15.969 1.00 42.38 85 GLU A C 1
ATOM 666 O O . GLU A 1 85 ? -14.162 3.695 16.085 1.00 42.38 85 GLU A O 1
#

Sequence (85 aa):
MADDLYELEYLSLVNMIAQEIGDRVGNMDKVVAKFIIMLHDQSNNSLSDFKAKLEKSSASFPDSLIESVDGLILNMHPKYKKEAE

Secondary structure (DSSP, 8-state):
-HHHHHHHHHHHHHHHHHHHHHHHHS---HHHHHHHHHHHHTTTT-HHHHHHHHHHTT----HHHHHHHHHHHHHH-HHHHGGG-

Foldseek 3Di:
DVVVVLVVLVVVLLQVLLVLCCVQVVGRDSVVSVVLLVLCVVQVLDLVSSVVSCVVVVHDDPSVSSVVSSVSSCCRNPVNVVVVD

Organism: Hebeloma cylindrosporum (NCBI:txid76867)

pLDDT: mean 88.68, std 10.44, range [42.38, 97.38]

Radius of gyration: 12.6 Å; chains: 1; bounding box: 38×18×31 Å